Protein AF-A0ABD5FH08-F1 (afdb_monomer_lite)

Secondary structure (DSSP, 8-state):
-----PPPPP-SSB-TT--SBHHHHHHHHHHHTSS--HHHHHHHTTS-HHHHHHHHHHTS-S---TTSPPPS-EEEEEE---TT-SS--EEEEEE-

Sequence (96 aa):
KHCGKTFLAEDSVSDRRCSIARRVKQAILELLSEPLSMSLIARMKHISPTTVIRILRSLRPKTVSLNQPLPEVVCFDEFKSVKNVSGAMSFVMMDG

InterPro domains:
  IPR047951 Transposase ISL3 [PTHR33498] (1-95)

Radius of gyration: 20.19 Å; chains: 1; bounding box: 40×38×61 Å

Organism: Enterococcus avium (NCBI:txid33945)

Foldseek 3Di:
DDDPDDDDDDDPFPDVVDPHGPVLLVVLVVVVVDPDDLVRSCVVSVHDSVVSVVSVCVPDDPDDPPPDDDAPDKDKDWACPDDPDDPDIDMDMDRD

pLDDT: mean 86.42, std 11.87, range [49.34, 98.25]

Structure (mmCIF, N/CA/C/O backbone):
data_AF-A0ABD5FH08-F1
#
_entry.id   AF-A0ABD5FH08-F1
#
loop_
_atom_site.group_PDB
_atom_site.id
_atom_site.type_symbol
_atom_site.label_atom_id
_atom_site.label_alt_id
_atom_site.label_comp_id
_atom_site.label_asym_id
_atom_site.label_entity_id
_atom_site.label_seq_id
_atom_site.pdbx_PDB_ins_code
_atom_site.Cartn_x
_atom_site.Cartn_y
_atom_site.Cartn_z
_atom_site.occupancy
_atom_site.B_iso_or_equiv
_atom_site.auth_seq_id
_atom_site.auth_comp_id
_atom_site.auth_asym_id
_atom_site.auth_atom_id
_atom_site.pdbx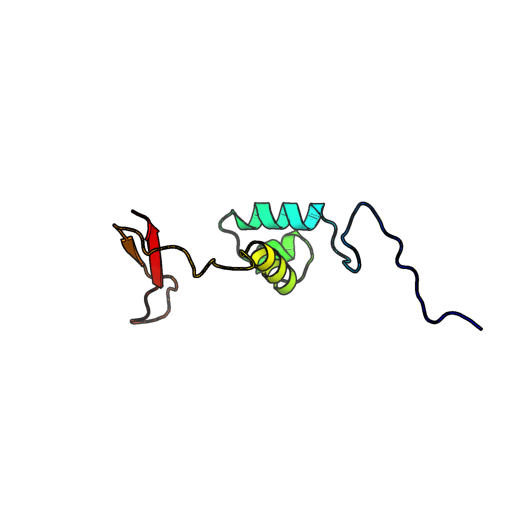_PDB_model_num
ATOM 1 N N . LYS A 1 1 ? 17.034 26.488 -37.515 1.00 50.69 1 LYS A N 1
ATOM 2 C CA . LYS A 1 1 ? 15.804 26.042 -36.811 1.00 50.69 1 LYS A CA 1
ATOM 3 C C . LYS A 1 1 ? 15.994 24.604 -36.345 1.00 50.69 1 LYS A C 1
ATOM 5 O O . LYS A 1 1 ? 16.596 23.859 -37.095 1.00 50.69 1 LYS A O 1
ATOM 10 N N . HIS A 1 2 ? 15.353 24.261 -35.218 1.00 49.34 2 HIS A N 1
ATOM 11 C CA . HIS A 1 2 ? 14.806 22.934 -34.880 1.00 49.34 2 HIS A CA 1
ATOM 12 C C . HIS A 1 2 ? 15.802 21.808 -34.543 1.00 49.34 2 HIS A C 1
ATOM 14 O O . HIS A 1 2 ? 16.748 21.594 -35.271 1.00 49.34 2 HIS A O 1
ATOM 20 N N . CYS A 1 3 ? 15.626 21.004 -33.493 1.00 60.12 3 CYS A N 1
ATOM 21 C CA . CYS A 1 3 ? 14.490 20.806 -32.594 1.00 60.12 3 CYS A CA 1
ATOM 22 C C . CYS A 1 3 ? 15.020 20.203 -31.277 1.00 60.12 3 CYS A C 1
ATOM 24 O O . CYS A 1 3 ? 15.602 19.127 -31.292 1.00 60.12 3 CYS A O 1
ATOM 26 N N . GLY A 1 4 ? 14.816 20.869 -30.136 1.00 62.94 4 GLY A N 1
ATOM 27 C CA . GLY A 1 4 ? 15.183 20.360 -28.802 1.00 62.94 4 GLY A CA 1
ATOM 28 C C . GLY A 1 4 ? 14.180 19.347 -28.237 1.00 62.94 4 GLY A C 1
ATOM 29 O O . GLY A 1 4 ? 13.894 19.374 -27.044 1.00 62.94 4 GLY A O 1
ATOM 30 N N . LYS A 1 5 ? 13.565 18.521 -29.092 1.00 66.12 5 LYS A N 1
ATOM 31 C CA . LYS A 1 5 ? 12.535 17.556 -28.689 1.00 66.12 5 LYS A CA 1
ATOM 32 C C . LYS A 1 5 ? 13.001 16.147 -29.040 1.00 66.12 5 LYS A C 1
ATOM 34 O O . LYS A 1 5 ? 13.102 15.805 -30.213 1.00 66.12 5 LYS A O 1
ATOM 39 N N . THR A 1 6 ? 13.259 15.337 -28.020 1.00 71.06 6 THR A N 1
ATOM 40 C CA . THR A 1 6 ? 13.434 13.889 -28.148 1.00 71.06 6 THR A CA 1
ATOM 41 C C . THR A 1 6 ? 12.059 13.221 -28.202 1.00 71.06 6 THR A C 1
ATOM 43 O O . THR A 1 6 ? 11.204 13.455 -27.347 1.00 71.06 6 THR A O 1
ATOM 46 N N . PHE A 1 7 ? 11.822 12.413 -29.236 1.00 68.75 7 PHE A N 1
ATOM 47 C CA . PHE A 1 7 ? 10.627 11.579 -29.346 1.00 68.75 7 PHE A CA 1
ATOM 48 C C . PHE A 1 7 ? 10.837 10.315 -28.504 1.00 68.75 7 PHE A C 1
ATOM 50 O O . PHE A 1 7 ? 11.793 9.575 -28.726 1.00 68.75 7 PHE A O 1
ATOM 57 N N . LEU A 1 8 ? 9.972 10.083 -27.516 1.00 68.44 8 LEU A N 1
ATOM 58 C CA . LEU A 1 8 ? 9.886 8.790 -26.839 1.00 68.44 8 LEU A CA 1
ATOM 59 C C . LEU A 1 8 ? 8.966 7.902 -27.674 1.00 68.44 8 LEU A C 1
ATOM 61 O O . LEU A 1 8 ? 7.814 8.272 -27.885 1.00 68.44 8 LEU A O 1
ATOM 65 N N . ALA A 1 9 ? 9.467 6.749 -28.118 1.00 66.38 9 ALA A N 1
ATOM 66 C CA . ALA A 1 9 ? 8.623 5.729 -28.724 1.00 66.38 9 ALA A CA 1
ATOM 67 C C . ALA A 1 9 ? 7.561 5.304 -27.700 1.00 66.38 9 ALA A C 1
ATOM 69 O O . ALA A 1 9 ? 7.890 4.855 -26.601 1.00 66.38 9 ALA A O 1
ATOM 70 N N . GLU A 1 10 ? 6.294 5.524 -28.036 1.00 68.94 10 GLU A N 1
ATOM 71 C CA . GLU A 1 10 ? 5.176 5.041 -27.235 1.00 68.94 10 GLU A CA 1
ATOM 72 C C . GLU A 1 10 ? 4.952 3.567 -27.586 1.00 68.94 10 GLU A C 1
ATOM 74 O O . GLU A 1 10 ? 4.751 3.226 -28.751 1.00 68.94 10 GLU A O 1
ATOM 79 N N . ASP A 1 11 ? 5.036 2.688 -26.587 1.00 75.06 11 ASP A N 1
ATOM 80 C CA . ASP A 1 11 ? 4.797 1.256 -26.742 1.00 75.06 11 ASP A CA 1
ATOM 81 C C . ASP A 1 11 ? 3.565 0.800 -25.939 1.00 75.06 11 ASP A C 1
ATOM 83 O O . ASP A 1 11 ? 3.051 1.482 -25.046 1.00 75.06 11 ASP A O 1
ATOM 87 N N . SER A 1 12 ? 3.042 -0.379 -26.278 1.00 80.50 12 SER A N 1
ATOM 88 C CA . SER A 1 12 ? 1.920 -0.995 -25.560 1.00 80.50 12 SER A CA 1
ATOM 89 C C . SER A 1 12 ? 2.359 -1.742 -24.291 1.00 80.50 12 SER A C 1
ATOM 91 O O . SER A 1 12 ? 1.523 -2.334 -23.603 1.00 80.50 12 SER A O 1
ATOM 93 N N . VAL A 1 13 ? 3.655 -1.722 -23.960 1.00 84.94 13 VAL A N 1
ATOM 94 C CA . VAL A 1 13 ? 4.268 -2.599 -22.954 1.00 84.94 13 VAL A CA 1
ATOM 95 C C . VAL A 1 13 ? 4.456 -1.872 -21.625 1.00 84.94 13 VAL A C 1
ATOM 97 O O . VAL A 1 13 ? 4.122 -2.424 -20.568 1.00 84.94 13 VAL A O 1
ATOM 100 N N . SER A 1 14 ? 4.942 -0.634 -21.645 1.00 85.94 14 SER A N 1
ATOM 101 C CA . SER A 1 14 ? 5.130 0.209 -20.464 1.00 85.94 14 SER A CA 1
ATOM 102 C C . SER A 1 14 ? 4.300 1.495 -20.564 1.00 85.94 14 SER A C 1
ATOM 104 O O . SER A 1 14 ? 3.513 1.683 -21.492 1.00 85.94 14 SER A O 1
ATOM 106 N N . ASP A 1 15 ? 4.368 2.326 -19.523 1.00 83.81 15 ASP A N 1
ATOM 107 C CA . ASP A 1 15 ? 3.767 3.663 -19.537 1.00 83.81 15 ASP A CA 1
ATOM 108 C C . ASP A 1 15 ? 4.795 4.684 -20.038 1.00 83.81 15 ASP A C 1
ATOM 110 O O . ASP A 1 15 ? 6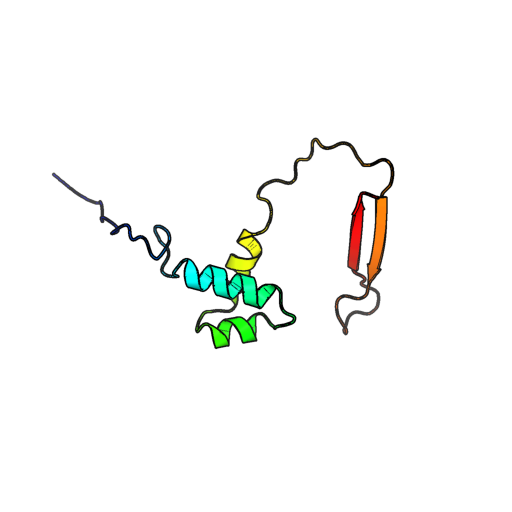.004 4.511 -19.854 1.00 83.81 15 ASP A O 1
ATOM 114 N N . ARG A 1 16 ? 4.334 5.811 -20.592 1.00 82.25 16 ARG A N 1
ATOM 115 C CA . ARG A 1 16 ? 5.236 6.870 -21.065 1.00 82.25 16 ARG A CA 1
ATOM 116 C C . ARG A 1 16 ? 6.161 7.347 -19.941 1.00 82.25 16 ARG A C 1
ATOM 118 O O . ARG A 1 16 ? 5.691 7.761 -18.881 1.00 82.25 16 ARG A O 1
ATOM 125 N N . ARG A 1 17 ? 7.475 7.375 -20.207 1.00 83.31 17 ARG A N 1
ATOM 126 C CA . ARG A 1 17 ? 8.536 7.684 -19.220 1.00 83.31 17 ARG A CA 1
ATOM 127 C C . ARG A 1 17 ? 8.633 6.648 -18.084 1.00 83.31 17 ARG A C 1
ATOM 129 O O . ARG A 1 17 ? 8.991 6.996 -16.961 1.00 83.31 17 ARG A O 1
ATOM 136 N N . CYS A 1 18 ? 8.328 5.379 -18.361 1.00 84.69 18 CYS A N 1
ATOM 137 C CA . CYS A 1 18 ? 8.496 4.268 -17.428 1.00 84.69 18 CYS A CA 1
ATOM 138 C C . CYS A 1 18 ? 9.268 3.117 -18.089 1.00 84.69 18 CYS A C 1
ATOM 140 O O . CYS A 1 18 ? 8.941 2.693 -19.192 1.00 84.69 18 CYS A O 1
ATOM 142 N N . SER A 1 19 ? 10.270 2.578 -17.394 1.00 87.25 19 SER A N 1
ATOM 143 C CA . SER A 1 19 ? 11.046 1.413 -17.848 1.00 87.25 19 SER A CA 1
ATOM 144 C C . SER A 1 19 ? 10.461 0.071 -17.393 1.00 87.25 19 SER A C 1
ATOM 146 O O . SER A 1 19 ? 10.996 -0.980 -17.726 1.00 87.25 19 SER A O 1
ATOM 148 N N . ILE A 1 20 ? 9.375 0.087 -16.613 1.00 89.75 20 ILE A N 1
ATOM 149 C CA . ILE A 1 20 ? 8.760 -1.116 -16.045 1.00 89.75 20 ILE A CA 1
ATOM 150 C C . ILE A 1 20 ? 7.467 -1.413 -16.790 1.00 89.75 20 ILE A C 1
ATOM 152 O O . ILE A 1 20 ? 6.545 -0.594 -16.801 1.00 89.75 20 ILE A O 1
ATOM 156 N N . ALA A 1 21 ? 7.395 -2.611 -17.364 1.00 92.12 21 ALA A N 1
ATOM 157 C CA . ALA A 1 21 ? 6.223 -3.082 -18.083 1.00 92.12 21 ALA A CA 1
ATOM 158 C C . ALA A 1 21 ? 4.983 -3.148 -17.177 1.00 92.12 21 ALA A C 1
ATOM 160 O O . ALA A 1 21 ? 5.062 -3.540 -16.007 1.00 92.12 21 ALA A O 1
ATOM 161 N N . ARG A 1 22 ? 3.811 -2.841 -17.740 1.00 92.62 22 ARG A N 1
ATOM 162 C CA . ARG A 1 22 ? 2.517 -2.897 -17.035 1.00 92.62 22 ARG A CA 1
ATOM 163 C C . ARG A 1 22 ? 2.247 -4.276 -16.430 1.00 92.62 22 ARG A C 1
ATOM 165 O O . ARG A 1 22 ? 1.839 -4.367 -15.277 1.00 92.62 22 ARG A O 1
ATOM 172 N N . ARG A 1 23 ? 2.588 -5.350 -17.153 1.00 93.88 23 ARG A N 1
ATOM 173 C CA . ARG A 1 23 ? 2.470 -6.738 -16.662 1.00 93.88 23 ARG A CA 1
ATOM 174 C C . ARG A 1 23 ? 3.320 -7.012 -15.418 1.00 93.88 23 ARG A C 1
ATOM 176 O O . ARG A 1 23 ? 2.883 -7.729 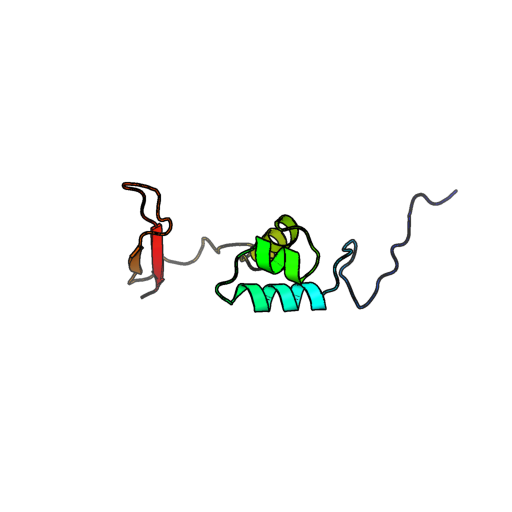-14.528 1.00 93.88 23 ARG A O 1
ATOM 183 N N . VAL A 1 24 ? 4.513 -6.418 -15.327 1.00 94.69 24 VAL A N 1
ATOM 184 C CA . VAL A 1 24 ? 5.370 -6.554 -14.139 1.00 94.69 24 VAL A CA 1
ATOM 185 C C . VAL A 1 24 ? 4.740 -5.832 -12.951 1.00 94.69 24 VAL A C 1
ATOM 187 O O . VAL A 1 24 ? 4.714 -6.391 -11.859 1.00 94.69 24 VAL A O 1
ATOM 190 N N . LYS A 1 25 ? 4.179 -4.631 -13.160 1.00 95.38 25 LYS A N 1
ATOM 191 C CA . LYS A 1 25 ? 3.436 -3.913 -12.111 1.00 95.38 25 LYS A CA 1
ATOM 192 C C . LYS A 1 25 ? 2.249 -4.738 -11.611 1.00 95.38 25 LYS A C 1
ATOM 194 O O . LYS A 1 25 ? 2.095 -4.867 -10.405 1.00 95.38 25 LYS A O 1
ATOM 199 N N . GLN A 1 26 ? 1.483 -5.345 -12.516 1.00 95.69 26 GLN A N 1
ATOM 200 C CA . GLN A 1 26 ? 0.348 -6.198 -12.160 1.00 95.69 26 GLN A CA 1
ATOM 201 C C . GLN A 1 26 ? 0.775 -7.411 -11.321 1.00 95.69 26 GLN A C 1
ATOM 203 O O . GLN A 1 26 ? 0.242 -7.625 -10.239 1.00 95.69 26 GLN A O 1
ATOM 208 N N . ALA A 1 27 ? 1.816 -8.129 -11.747 1.00 96.94 27 ALA A N 1
ATOM 209 C CA . ALA A 1 27 ? 2.341 -9.261 -10.984 1.00 96.94 27 ALA A CA 1
ATOM 210 C C . ALA A 1 27 ? 2.908 -8.850 -9.610 1.00 96.94 27 ALA A C 1
ATOM 212 O O . ALA A 1 27 ? 2.939 -9.651 -8.683 1.00 96.94 27 ALA A O 1
ATOM 213 N N . ILE A 1 28 ? 3.401 -7.615 -9.465 1.00 97.69 28 ILE A N 1
ATOM 214 C CA . ILE A 1 28 ? 3.809 -7.073 -8.161 1.00 97.69 28 ILE A CA 1
ATOM 215 C C . ILE A 1 28 ? 2.585 -6.819 -7.279 1.00 97.69 28 ILE A C 1
ATOM 217 O O . ILE A 1 28 ? 2.649 -7.113 -6.093 1.00 97.69 28 ILE A O 1
ATOM 221 N N . LEU A 1 29 ? 1.487 -6.298 -7.836 1.00 96.69 29 LEU A N 1
ATOM 222 C CA . LEU A 1 29 ? 0.241 -6.074 -7.097 1.00 96.69 29 LEU A CA 1
ATOM 223 C C . LEU A 1 29 ? -0.364 -7.388 -6.583 1.00 96.69 29 LEU A C 1
ATOM 225 O O . LEU A 1 29 ? -0.781 -7.437 -5.433 1.00 96.69 29 LEU A O 1
ATOM 229 N N . GLU A 1 30 ? -0.330 -8.451 -7.386 1.00 97.19 30 GLU A N 1
ATOM 230 C CA . GLU A 1 30 ? -0.753 -9.800 -6.971 1.00 97.19 30 GLU A CA 1
ATOM 231 C C . GLU A 1 30 ? 0.127 -10.359 -5.845 1.00 97.19 30 GLU A C 1
ATOM 233 O O . GLU A 1 30 ? -0.365 -10.918 -4.876 1.00 97.19 30 GLU A O 1
ATOM 238 N N . LEU A 1 31 ? 1.447 -10.167 -5.909 1.00 97.69 31 LEU A N 1
ATOM 239 C CA . LEU A 1 31 ? 2.327 -10.596 -4.816 1.00 97.69 31 LEU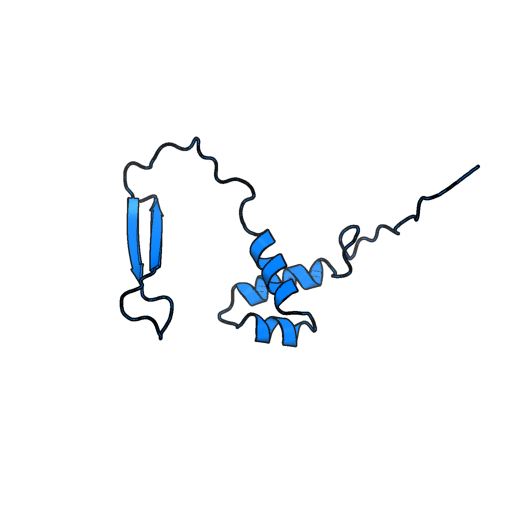 A CA 1
ATOM 240 C C . LEU A 1 31 ? 2.149 -9.761 -3.541 1.00 97.69 31 LEU A C 1
ATOM 242 O O . LEU A 1 31 ? 2.464 -10.239 -2.456 1.00 97.69 31 LEU A O 1
ATOM 246 N N . LEU A 1 32 ? 1.686 -8.515 -3.663 1.00 96.88 32 LEU A N 1
ATOM 247 C CA . LEU A 1 32 ? 1.430 -7.624 -2.532 1.00 96.88 32 LEU A CA 1
ATOM 248 C C . LEU A 1 32 ? 0.145 -7.964 -1.769 1.00 96.88 32 LEU A C 1
ATOM 250 O O . LEU A 1 32 ? 0.009 -7.501 -0.637 1.00 96.88 32 LEU A O 1
ATOM 254 N N . SER A 1 33 ? -0.780 -8.733 -2.354 1.00 95.44 33 SER A N 1
ATOM 255 C CA . SER A 1 33 ? -1.935 -9.265 -1.616 1.00 95.44 33 SER A CA 1
ATOM 256 C C . SER A 1 33 ? -1.585 -10.478 -0.753 1.00 95.44 33 SER A C 1
ATOM 258 O O . SER A 1 33 ? -2.353 -10.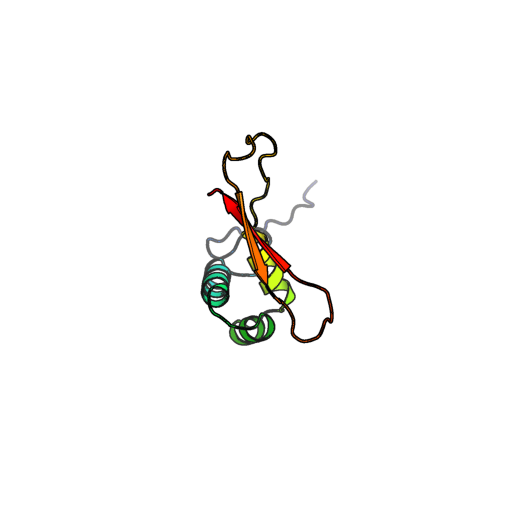829 0.136 1.00 95.44 33 SER A O 1
ATOM 260 N N . GLU A 1 34 ? -0.421 -11.089 -0.981 1.00 97.12 34 GLU A N 1
ATOM 261 C CA . GLU A 1 34 ? 0.104 -12.197 -0.185 1.00 97.12 34 GLU A CA 1
ATOM 262 C C . GLU A 1 34 ? 0.944 -11.690 1.005 1.00 97.12 34 GLU A C 1
ATOM 264 O O . GLU A 1 34 ? 1.485 -10.579 0.959 1.00 97.12 34 GLU A O 1
ATOM 269 N N . PRO A 1 35 ? 1.141 -12.497 2.068 1.00 94.69 35 PRO A N 1
ATOM 270 C CA . PRO A 1 35 ? 1.933 -12.124 3.245 1.00 94.69 35 PRO A CA 1
ATOM 271 C C . PRO A 1 35 ? 3.453 -12.176 2.977 1.00 94.69 35 PRO A C 1
ATOM 273 O O . PRO A 1 35 ? 4.225 -12.786 3.720 1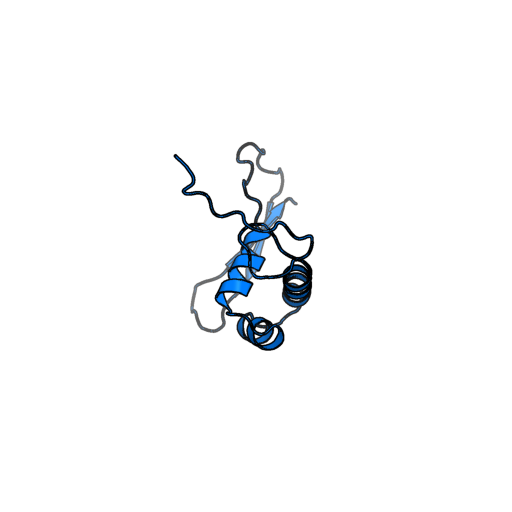.00 94.69 35 PRO A O 1
ATOM 276 N N . LEU A 1 36 ? 3.907 -11.539 1.897 1.00 96.81 36 LEU A N 1
ATOM 277 C CA . LEU A 1 36 ? 5.303 -11.486 1.473 1.00 96.81 36 LEU A CA 1
ATOM 278 C C . LEU A 1 36 ? 5.929 -10.132 1.813 1.00 96.81 36 LEU A C 1
ATOM 280 O O . LEU A 1 36 ? 5.313 -9.073 1.706 1.00 96.81 36 LEU A O 1
ATOM 284 N N . SER A 1 37 ? 7.210 -10.145 2.187 1.00 96.19 37 SER A N 1
ATOM 285 C CA . SER A 1 37 ? 7.928 -8.899 2.448 1.00 96.19 37 SER A CA 1
ATOM 286 C C . SER A 1 37 ? 8.232 -8.141 1.151 1.00 96.19 37 SER A C 1
ATOM 288 O O . SER A 1 37 ? 8.551 -8.720 0.111 1.00 96.19 37 SER A O 1
ATOM 290 N N . MET A 1 38 ? 8.232 -6.808 1.229 1.00 97.25 38 MET A N 1
ATOM 291 C CA . MET A 1 38 ? 8.579 -5.922 0.107 1.00 97.25 38 MET A CA 1
ATOM 292 C C . MET A 1 38 ? 9.952 -6.238 -0.505 1.00 97.25 38 MET A C 1
ATOM 294 O O . MET A 1 38 ? 10.131 -6.160 -1.720 1.00 97.25 38 MET A O 1
ATOM 298 N N . SER A 1 39 ? 10.930 -6.600 0.331 1.00 97.88 39 SER A N 1
ATOM 299 C CA . SER A 1 39 ? 12.276 -6.979 -0.105 1.00 97.88 39 SER A CA 1
ATOM 300 C C . SER A 1 39 ? 12.297 -8.327 -0.827 1.00 97.88 39 SER A C 1
ATOM 302 O O . SER A 1 39 ? 13.041 -8.483 -1.796 1.00 97.88 39 SER A O 1
ATOM 304 N N . LEU A 1 40 ? 11.462 -9.282 -0.408 1.00 98.25 40 LEU A N 1
ATOM 305 C CA . LEU A 1 40 ? 11.315 -10.566 -1.087 1.00 98.25 40 LEU A CA 1
ATOM 306 C C . LEU A 1 40 ? 10.695 -10.386 -2.476 1.00 98.25 40 LEU A C 1
ATOM 308 O O . LEU A 1 40 ? 11.263 -10.873 -3.453 1.00 98.25 40 LEU A O 1
ATOM 312 N N . ILE A 1 41 ? 9.605 -9.623 -2.581 1.00 98.25 41 ILE A N 1
ATOM 313 C CA . ILE A 1 41 ? 8.955 -9.310 -3.866 1.00 98.25 41 ILE A CA 1
ATOM 314 C C . ILE A 1 41 ? 9.941 -8.607 -4.807 1.00 98.25 41 ILE A C 1
ATOM 316 O O . ILE A 1 41 ? 10.063 -8.969 -5.979 1.00 98.25 41 ILE A O 1
ATOM 320 N N . ALA A 1 42 ? 10.694 -7.635 -4.284 1.00 97.94 42 ALA A N 1
ATOM 321 C CA . ALA A 1 42 ? 11.715 -6.915 -5.034 1.00 97.94 42 ALA A CA 1
ATOM 322 C C . ALA A 1 42 ? 12.776 -7.861 -5.622 1.00 97.94 42 ALA A C 1
ATOM 324 O O . ALA A 1 42 ? 13.104 -7.763 -6.806 1.00 97.94 42 ALA A O 1
ATOM 325 N N . ARG A 1 43 ? 13.246 -8.828 -4.823 1.00 97.94 43 ARG A N 1
ATOM 326 C CA . ARG A 1 43 ? 14.188 -9.864 -5.265 1.00 97.94 43 ARG A CA 1
ATOM 327 C C . ARG A 1 43 ? 13.580 -10.788 -6.324 1.00 97.94 43 ARG A C 1
ATOM 329 O O . ARG A 1 43 ? 14.242 -11.053 -7.319 1.00 97.94 43 ARG A O 1
ATOM 336 N N . MET A 1 44 ? 12.333 -11.232 -6.148 1.00 97.44 44 MET A N 1
ATOM 337 C CA . MET A 1 44 ? 11.629 -12.105 -7.106 1.00 97.44 44 MET A CA 1
ATOM 338 C C . MET A 1 44 ? 11.398 -11.442 -8.469 1.00 97.44 44 MET A C 1
ATOM 340 O O . MET A 1 44 ? 11.342 -12.125 -9.487 1.00 97.44 44 MET A O 1
ATOM 344 N N . LYS A 1 45 ? 11.218 -10.117 -8.492 1.00 96.25 45 LYS A N 1
ATOM 345 C CA . LYS A 1 45 ? 10.943 -9.345 -9.713 1.00 96.25 45 LYS A CA 1
ATOM 346 C C . LYS A 1 45 ? 12.149 -8.553 -10.222 1.00 96.25 45 LYS A C 1
ATOM 348 O O . LYS A 1 45 ? 11.991 -7.785 -11.163 1.00 96.25 45 LYS A O 1
ATOM 353 N N . HIS A 1 46 ? 13.329 -8.743 -9.627 1.00 96.12 46 HIS A N 1
ATOM 354 C CA . HIS A 1 46 ? 14.581 -8.071 -9.997 1.00 96.12 46 HIS A CA 1
ATOM 355 C C . HIS A 1 46 ? 14.467 -6.538 -10.060 1.00 96.12 46 HIS A C 1
ATOM 357 O O . HIS A 1 46 ? 14.964 -5.888 -10.979 1.00 96.12 46 HIS A O 1
ATOM 363 N N . ILE A 1 47 ? 13.802 -5.945 -9.069 1.00 95.38 47 ILE A N 1
ATOM 364 C CA . ILE A 1 47 ? 13.619 -4.493 -8.952 1.00 95.38 47 ILE A CA 1
ATOM 365 C C . ILE A 1 47 ? 14.030 -4.005 -7.567 1.00 95.38 47 ILE A C 1
ATOM 367 O O . ILE A 1 47 ? 14.238 -4.785 -6.644 1.00 95.38 47 ILE A O 1
ATOM 371 N N . SER A 1 48 ? 14.120 -2.686 -7.395 1.00 96.94 48 SER A N 1
ATOM 372 C CA . SER A 1 48 ? 14.370 -2.113 -6.073 1.00 96.94 48 SER A CA 1
ATOM 373 C C . SER A 1 48 ? 13.131 -2.229 -5.165 1.00 96.94 48 SER A C 1
ATOM 375 O O . SER A 1 48 ? 12.005 -2.043 -5.643 1.00 96.94 48 SER A O 1
ATOM 377 N N . PRO A 1 49 ? 13.302 -2.407 -3.841 1.00 97.62 49 PRO A N 1
ATOM 378 C CA . PRO A 1 49 ? 12.195 -2.320 -2.884 1.00 97.62 49 PRO A CA 1
ATOM 379 C C . PRO A 1 49 ? 11.441 -0.987 -2.965 1.00 97.62 49 PRO A C 1
ATOM 381 O O . PRO A 1 49 ? 10.224 -0.940 -2.803 1.00 97.62 49 PRO A O 1
ATOM 384 N N . THR A 1 50 ? 12.139 0.106 -3.293 1.00 97.56 50 THR A N 1
ATOM 385 C CA . THR A 1 50 ? 11.509 1.427 -3.455 1.00 97.56 50 THR A CA 1
ATOM 386 C C . THR A 1 50 ? 10.506 1.454 -4.605 1.00 97.56 50 THR A C 1
ATOM 388 O O . THR A 1 50 ? 9.479 2.126 -4.514 1.00 97.56 50 THR A O 1
ATOM 391 N N . THR A 1 51 ? 10.765 0.693 -5.668 1.00 96.75 51 THR A N 1
ATOM 392 C CA . THR A 1 51 ? 9.847 0.541 -6.795 1.00 96.75 51 THR A CA 1
ATOM 393 C C . THR A 1 51 ? 8.577 -0.183 -6.358 1.00 96.75 51 THR A C 1
ATOM 395 O O . THR A 1 51 ? 7.485 0.284 -6.676 1.00 96.75 51 THR A O 1
ATOM 398 N N . VAL A 1 52 ? 8.705 -1.268 -5.584 1.00 98.00 52 VAL A N 1
ATOM 399 C CA . VAL A 1 52 ? 7.557 -2.004 -5.025 1.00 98.00 52 VAL A CA 1
ATOM 400 C C . VAL A 1 52 ? 6.695 -1.071 -4.168 1.00 98.00 52 VAL A C 1
ATOM 402 O O . VAL A 1 52 ? 5.485 -0.995 -4.362 1.00 98.00 52 VAL A O 1
ATOM 405 N N . ILE A 1 53 ? 7.321 -0.264 -3.303 1.00 97.19 53 ILE A N 1
ATOM 406 C CA . ILE A 1 53 ? 6.619 0.722 -2.463 1.00 97.19 53 ILE A CA 1
ATOM 407 C C . ILE A 1 53 ? 5.874 1.764 -3.310 1.00 97.19 53 ILE A C 1
ATOM 409 O O . ILE A 1 53 ? 4.747 2.130 -2.978 1.00 97.19 53 ILE A O 1
ATOM 413 N N . ARG A 1 54 ? 6.473 2.265 -4.400 1.00 95.88 54 ARG A N 1
ATOM 414 C CA . ARG A 1 54 ? 5.793 3.213 -5.305 1.00 95.88 54 ARG A CA 1
ATOM 415 C C . ARG A 1 54 ? 4.575 2.580 -5.975 1.00 95.88 54 ARG A C 1
ATOM 417 O O . ARG A 1 54 ? 3.549 3.245 -6.076 1.00 95.88 54 ARG A O 1
ATOM 424 N N . ILE A 1 55 ? 4.683 1.320 -6.399 1.00 95.44 55 ILE A N 1
ATOM 425 C CA . ILE A 1 55 ? 3.566 0.571 -6.992 1.00 95.44 55 ILE A CA 1
ATOM 426 C C . ILE A 1 55 ? 2.453 0.389 -5.956 1.00 95.44 55 ILE A C 1
ATOM 428 O O . ILE A 1 55 ? 1.316 0.746 -6.248 1.00 95.44 55 ILE A O 1
ATOM 432 N N . LEU A 1 56 ? 2.772 -0.022 -4.723 1.00 95.69 56 LEU A N 1
ATOM 433 C CA . LEU A 1 56 ? 1.783 -0.101 -3.642 1.00 95.69 56 LEU A CA 1
ATOM 434 C C . LEU A 1 56 ? 1.086 1.252 -3.421 1.00 95.69 56 LEU A C 1
ATOM 436 O O . LEU A 1 56 ? -0.136 1.333 -3.354 1.00 95.69 56 LEU A O 1
ATOM 440 N N . ARG A 1 57 ? 1.857 2.342 -3.332 1.00 94.00 57 ARG A N 1
ATOM 441 C CA . ARG A 1 57 ? 1.304 3.689 -3.115 1.00 94.00 57 ARG A CA 1
ATOM 442 C C . ARG A 1 57 ? 0.416 4.167 -4.260 1.00 94.00 57 ARG A C 1
ATOM 444 O O . ARG A 1 57 ? -0.430 5.019 -4.017 1.00 94.00 57 ARG A O 1
ATOM 451 N N . SER A 1 58 ? 0.586 3.635 -5.468 1.00 91.19 58 SER A N 1
ATOM 452 C CA . SER A 1 58 ? -0.259 3.991 -6.612 1.00 91.19 58 SER A CA 1
ATOM 453 C C . SER A 1 58 ? -1.709 3.517 -6.467 1.00 91.19 58 SER A C 1
ATOM 455 O O . SER A 1 58 ? -2.585 4.104 -7.094 1.00 91.19 58 SER A O 1
ATOM 457 N N . LEU A 1 59 ? -1.967 2.527 -5.599 1.00 88.94 59 LEU A N 1
ATOM 458 C CA . LEU A 1 59 ? -3.319 2.085 -5.244 1.00 88.94 59 LEU A CA 1
ATOM 459 C C . LEU A 1 59 ? -4.041 3.052 -4.305 1.00 88.94 59 LEU A C 1
ATOM 461 O O . LEU A 1 59 ? -5.257 2.960 -4.153 1.00 88.94 59 LEU A O 1
ATOM 465 N N . ARG A 1 60 ? -3.314 3.954 -3.631 1.00 85.88 60 ARG A N 1
ATOM 466 C CA . ARG A 1 60 ? -3.956 4.880 -2.701 1.00 85.88 60 ARG A CA 1
ATOM 467 C C . ARG A 1 60 ? -4.897 5.799 -3.483 1.00 85.88 60 ARG A C 1
ATOM 469 O O . ARG A 1 60 ? -4.464 6.381 -4.484 1.00 85.88 60 ARG A O 1
ATOM 476 N N . PRO A 1 61 ? -6.147 5.977 -3.027 1.00 81.25 61 PRO A N 1
ATOM 477 C CA . PRO A 1 61 ? -7.043 6.944 -3.638 1.00 81.25 61 PRO A CA 1
ATOM 478 C C . PRO A 1 61 ? -6.385 8.327 -3.601 1.00 81.25 61 PRO A C 1
ATOM 480 O O . PRO A 1 61 ? -5.838 8.750 -2.583 1.00 81.25 61 PRO A O 1
ATOM 483 N N . LYS A 1 62 ? -6.394 9.021 -4.746 1.00 72.56 62 LYS A N 1
ATOM 484 C CA . LYS A 1 62 ? -5.717 10.321 -4.912 1.00 72.56 62 LYS A CA 1
ATOM 485 C C . LYS A 1 62 ? -6.358 11.435 -4.082 1.00 72.56 62 LYS A C 1
ATOM 487 O O . LYS A 1 62 ? -5.709 12.439 -3.816 1.00 72.56 62 LYS A O 1
ATOM 492 N N . THR A 1 63 ? -7.611 11.250 -3.683 1.00 67.38 63 THR A N 1
ATOM 493 C CA . THR A 1 63 ? -8.403 12.197 -2.902 1.00 67.38 63 THR A CA 1
ATOM 494 C C . THR A 1 63 ? -9.334 11.408 -1.991 1.00 67.38 63 THR A C 1
ATOM 496 O O . THR A 1 63 ? -10.160 10.639 -2.482 1.00 67.38 63 THR A O 1
ATOM 499 N N . VAL A 1 64 ? -9.219 11.601 -0.678 1.00 67.12 64 VAL A N 1
ATOM 500 C CA . VAL A 1 64 ? -10.312 11.279 0.247 1.00 67.12 64 VAL A CA 1
ATOM 501 C C . VAL A 1 64 ? -11.307 12.425 0.105 1.00 67.12 64 VAL A C 1
ATOM 503 O O . VAL A 1 64 ? -10.926 13.583 0.277 1.00 67.12 64 VAL A O 1
ATOM 506 N N . SER A 1 65 ? -12.542 12.139 -0.306 1.00 65.88 65 SER A N 1
ATOM 507 C CA . SER A 1 65 ? -13.577 13.171 -0.382 1.00 65.88 65 SER A CA 1
ATOM 508 C C . SER A 1 65 ? -13.903 13.624 1.040 1.00 65.88 65 SER A C 1
ATOM 510 O O . SER A 1 65 ? -14.552 12.901 1.784 1.00 65.88 65 SER A O 1
ATOM 512 N N . LEU A 1 66 ? -13.443 14.817 1.423 1.00 66.50 66 LEU A N 1
ATOM 513 C CA . LEU A 1 66 ? -13.705 15.409 2.744 1.00 66.50 66 LEU A CA 1
ATOM 514 C C . LEU A 1 66 ? -15.166 15.858 2.924 1.00 66.50 66 LEU A C 1
ATOM 516 O O . LEU A 1 66 ? -15.535 16.324 3.994 1.00 66.50 66 LEU A O 1
ATOM 520 N N . ASN A 1 67 ? -15.991 15.722 1.882 1.00 73.81 67 ASN A N 1
ATOM 521 C CA . ASN A 1 67 ? -17.383 16.168 1.870 1.00 73.81 67 ASN A CA 1
ATOM 522 C C . ASN A 1 67 ? -18.375 15.037 2.184 1.00 73.81 67 ASN A C 1
ATOM 524 O O . ASN A 1 67 ? -19.574 15.205 1.968 1.00 73.81 67 ASN A O 1
ATOM 528 N N . GLN A 1 68 ? -17.898 13.870 2.624 1.00 76.75 68 GLN A N 1
ATOM 529 C CA . GLN A 1 68 ? -18.780 12.787 3.050 1.00 76.75 68 GLN A CA 1
ATOM 530 C C . GLN A 1 68 ? -19.220 13.031 4.502 1.00 76.75 68 GLN A C 1
ATOM 532 O O . GLN A 1 68 ? -18.368 13.358 5.332 1.00 76.75 68 GLN A O 1
ATOM 537 N N . PRO A 1 69 ? -20.524 12.921 4.818 1.00 83.94 69 PRO A N 1
ATOM 538 C CA . PRO A 1 69 ? -20.984 13.004 6.198 1.00 83.94 69 PRO A CA 1
ATOM 539 C C . PRO A 1 69 ? -20.358 11.877 7.025 1.00 83.94 69 PRO A C 1
ATOM 541 O O . PRO A 1 69 ? -20.049 10.809 6.495 1.00 83.94 69 PRO A O 1
ATOM 544 N N . LEU A 1 70 ? -20.170 12.123 8.323 1.00 85.44 70 LEU A N 1
ATOM 545 C CA . LEU A 1 70 ? -19.760 11.068 9.243 1.00 85.44 70 LEU A CA 1
ATOM 546 C C . LEU A 1 70 ? -20.861 9.994 9.270 1.00 85.44 70 LEU A C 1
ATOM 548 O O . LEU A 1 70 ? -22.033 10.370 9.377 1.00 85.44 70 LEU A O 1
ATOM 552 N N . PRO A 1 71 ? -20.521 8.700 9.176 1.00 88.44 71 PRO A N 1
ATOM 553 C CA . PRO A 1 71 ? -21.523 7.656 9.297 1.00 88.44 71 PRO A CA 1
ATOM 554 C C . PRO A 1 71 ? -22.203 7.652 10.668 1.00 88.44 71 PRO A C 1
ATOM 556 O O . PRO A 1 71 ? -21.640 8.135 11.651 1.00 88.44 71 PRO A O 1
ATOM 559 N N . GLU A 1 72 ? -23.417 7.101 10.735 1.00 93.50 72 GLU A N 1
ATOM 560 C CA . GLU A 1 72 ? -24.193 7.017 11.982 1.00 93.50 72 GLU A CA 1
ATOM 561 C C . GLU A 1 72 ? -23.509 6.115 13.018 1.00 93.50 72 GLU A C 1
ATOM 563 O O . GLU A 1 72 ? -23.531 6.401 14.217 1.00 93.50 72 GLU A O 1
ATOM 568 N N . VAL A 1 73 ? -22.851 5.056 12.544 1.00 94.06 73 VAL A N 1
ATOM 569 C CA . VAL A 1 73 ? -22.112 4.100 13.364 1.00 94.06 73 VAL A CA 1
ATOM 570 C C . VAL A 1 73 ? -20.695 3.977 12.824 1.00 94.06 73 VAL A C 1
ATOM 572 O O . VAL A 1 73 ? -20.474 3.848 11.626 1.00 94.06 73 VAL A O 1
ATOM 575 N N . VAL A 1 74 ? -19.718 4.010 13.726 1.00 92.75 74 VAL A N 1
ATOM 576 C CA . VAL A 1 74 ? -18.308 3.804 13.396 1.00 92.75 74 VAL A CA 1
ATOM 577 C C . VAL A 1 74 ? -17.766 2.681 14.261 1.00 92.75 74 VAL A C 1
ATOM 579 O O . VAL A 1 74 ? -17.889 2.715 15.488 1.00 92.75 74 VAL A O 1
ATOM 582 N N . CYS A 1 75 ? -17.119 1.711 13.627 1.00 94.00 75 CYS A N 1
ATOM 583 C CA . CYS A 1 75 ? -16.452 0.613 14.312 1.00 94.00 75 CYS A CA 1
ATOM 584 C C . CYS A 1 75 ? -14.945 0.875 14.393 1.00 94.00 75 CYS A C 1
ATOM 586 O O . CYS A 1 75 ? -14.312 1.192 13.385 1.00 94.00 75 CYS A O 1
ATOM 588 N N . PHE A 1 76 ? -14.370 0.703 15.586 1.00 94.75 76 PHE A N 1
ATOM 589 C CA . PHE A 1 76 ? -12.930 0.784 15.837 1.00 94.75 76 PHE A CA 1
ATOM 590 C C . PHE A 1 76 ? -12.414 -0.552 16.373 1.00 94.75 76 PHE A C 1
ATOM 592 O O . PHE A 1 76 ? -13.035 -1.134 17.261 1.00 94.75 76 PHE A O 1
ATOM 599 N N . ASP A 1 77 ? -11.262 -0.995 15.872 1.00 94.88 77 ASP A N 1
ATOM 600 C CA . ASP A 1 77 ? -10.524 -2.145 16.403 1.00 94.88 77 ASP A CA 1
ATOM 601 C C . ASP A 1 77 ? -9.049 -1.778 16.623 1.00 94.88 77 ASP A C 1
ATOM 603 O O . ASP A 1 77 ? -8.429 -1.143 15.764 1.00 94.88 77 ASP A O 1
ATOM 607 N N . GLU A 1 78 ? -8.489 -2.158 17.772 1.00 93.31 78 GLU A N 1
ATOM 608 C CA . GLU A 1 78 ? -7.130 -1.818 18.203 1.00 93.31 78 GLU A CA 1
ATOM 609 C C . GLU A 1 78 ? -6.224 -3.056 18.192 1.00 93.31 78 GLU A C 1
ATOM 611 O O . GLU A 1 78 ? -6.521 -4.090 18.786 1.00 93.31 78 GLU A O 1
ATOM 616 N N . PHE A 1 79 ? -5.062 -2.943 17.545 1.00 90.62 79 PHE A N 1
ATOM 617 C CA . PHE A 1 79 ? -4.134 -4.054 17.360 1.00 90.62 79 PHE A CA 1
ATOM 618 C C . PHE A 1 79 ? -2.664 -3.626 17.447 1.00 90.62 79 PHE A C 1
ATOM 620 O O . PHE A 1 79 ? -2.279 -2.477 17.212 1.00 90.62 79 PHE A O 1
ATOM 627 N N . LYS A 1 80 ? -1.791 -4.589 17.757 1.00 90.25 80 LYS A N 1
ATOM 628 C CA . LYS A 1 80 ? -0.341 -4.370 17.828 1.00 90.25 80 LYS A CA 1
ATOM 629 C C . LYS A 1 80 ? 0.315 -4.661 16.475 1.00 90.25 80 LYS A C 1
ATOM 631 O O . LYS A 1 80 ? 0.497 -5.819 16.108 1.00 90.25 80 LYS A O 1
ATOM 636 N N . SER A 1 81 ? 0.703 -3.618 15.739 1.00 86.12 81 SER A N 1
ATOM 637 C CA . SER A 1 81 ? 1.248 -3.744 14.373 1.00 86.12 81 SER A CA 1
ATOM 638 C C . SER A 1 81 ? 2.725 -4.151 14.302 1.00 86.12 81 SER A C 1
ATOM 640 O O . SER A 1 81 ? 3.163 -4.730 13.308 1.00 86.12 81 SER A O 1
ATOM 642 N N . VAL A 1 82 ? 3.511 -3.879 15.349 1.00 84.88 82 VAL A N 1
ATOM 643 C CA . VAL A 1 82 ? 4.943 -4.209 15.415 1.00 84.88 82 VAL A CA 1
ATOM 644 C C . VAL A 1 82 ? 5.307 -4.845 16.752 1.00 84.88 82 VAL A C 1
ATOM 646 O O . VAL A 1 82 ? 4.808 -4.467 17.810 1.00 84.88 82 VAL A O 1
ATOM 649 N N . LYS A 1 83 ? 6.226 -5.817 16.722 1.00 76.62 83 LYS A N 1
ATOM 650 C CA . LYS A 1 83 ? 6.633 -6.567 17.924 1.00 76.62 83 LYS A CA 1
ATOM 651 C C . LYS A 1 83 ? 7.347 -5.693 18.968 1.00 76.62 83 LYS A C 1
ATOM 653 O O . LYS A 1 83 ? 7.197 -5.940 20.160 1.00 76.62 83 LYS A O 1
ATOM 658 N N . ASN A 1 84 ? 8.064 -4.656 18.526 1.00 69.00 84 ASN A N 1
ATOM 659 C CA . ASN A 1 84 ? 9.121 -4.004 19.310 1.00 69.00 84 ASN A CA 1
ATOM 660 C C . ASN A 1 84 ? 8.779 -2.600 19.834 1.00 69.00 84 ASN A C 1
ATOM 662 O O . ASN A 1 84 ? 9.688 -1.802 20.047 1.00 69.00 84 ASN A O 1
ATOM 666 N N . VAL A 1 85 ? 7.503 -2.272 20.049 1.00 71.12 85 VAL A N 1
ATOM 667 C CA . VAL A 1 85 ? 7.132 -1.008 20.707 1.00 71.12 85 VAL A CA 1
ATOM 668 C C . VAL A 1 85 ? 6.245 -1.307 21.913 1.00 71.12 85 VAL A C 1
ATOM 670 O O . VAL A 1 85 ? 5.245 -2.020 21.803 1.00 71.12 85 VAL A O 1
ATOM 673 N N . SER A 1 86 ? 6.660 -0.815 23.082 1.00 74.06 86 SER A N 1
ATOM 674 C CA . SER A 1 86 ? 5.856 -0.846 24.304 1.00 74.06 86 SER A CA 1
ATOM 675 C C . SER A 1 86 ? 4.957 0.389 24.307 1.00 74.06 86 SER A C 1
ATOM 677 O O . SER A 1 86 ? 5.466 1.506 24.285 1.00 74.06 86 SER A O 1
ATOM 679 N N . GLY A 1 87 ? 3.638 0.192 24.267 1.00 73.38 87 GLY A N 1
ATOM 680 C CA . GLY A 1 87 ? 2.643 1.265 24.395 1.00 73.38 87 GLY A CA 1
ATOM 681 C C . GLY A 1 87 ? 2.177 1.950 23.103 1.00 73.38 87 GLY A C 1
ATOM 682 O O . GLY A 1 87 ? 1.255 2.751 23.175 1.00 73.38 87 GLY A O 1
ATOM 683 N N . ALA A 1 88 ? 2.747 1.641 21.929 1.00 81.06 88 ALA A N 1
ATOM 684 C CA . ALA A 1 88 ? 2.220 2.136 20.651 1.00 81.06 88 ALA A CA 1
ATOM 685 C C . ALA A 1 88 ? 1.345 1.073 19.976 1.00 81.06 88 ALA A C 1
ATOM 687 O O . ALA A 1 88 ? 1.833 -0.003 19.618 1.00 81.06 88 ALA A O 1
ATOM 688 N N . MET A 1 89 ? 0.070 1.400 19.785 1.00 88.12 89 MET A N 1
ATOM 689 C CA . MET A 1 89 ? -0.929 0.552 19.139 1.00 88.12 89 MET A CA 1
ATOM 690 C C . MET A 1 89 ? -1.380 1.178 17.819 1.00 88.12 89 MET A C 1
ATOM 692 O O . MET A 1 89 ? -1.219 2.376 17.577 1.00 88.12 89 MET A O 1
ATOM 696 N N . SER A 1 90 ? -1.881 0.348 16.917 1.00 90.56 90 SER A N 1
ATOM 697 C CA . SER A 1 90 ? -2.503 0.773 15.665 1.00 90.56 90 SER A CA 1
ATOM 698 C C . SER A 1 90 ? -3.993 0.475 15.740 1.00 90.56 90 SER A C 1
ATOM 700 O O . SER A 1 90 ? -4.394 -0.433 16.459 1.00 90.56 90 SER A O 1
ATOM 702 N N . PHE A 1 91 ? -4.810 1.219 15.002 1.00 92.00 91 PHE A N 1
ATOM 703 C CA . PHE A 1 91 ? -6.241 0.945 14.926 1.00 92.00 91 PHE A CA 1
ATOM 704 C C . PHE A 1 91 ? -6.714 0.867 13.478 1.00 92.00 91 PHE A C 1
ATOM 706 O O . PHE A 1 91 ? -6.114 1.469 12.580 1.00 92.00 91 PHE A O 1
ATOM 713 N N . VAL A 1 92 ? -7.783 0.107 13.263 1.00 92.00 92 VAL A N 1
ATOM 714 C CA . VAL A 1 92 ? -8.570 0.098 12.028 1.00 92.00 92 VAL A CA 1
ATOM 715 C C . VAL A 1 92 ? -9.931 0.711 12.344 1.00 92.00 92 VAL A C 1
ATOM 717 O O . VAL A 1 92 ? -10.490 0.467 13.410 1.00 92.00 92 VAL A O 1
ATOM 720 N N . MET A 1 93 ? -10.441 1.532 11.428 1.00 91.81 93 MET A N 1
ATOM 721 C CA . MET A 1 93 ? -11.771 2.133 11.505 1.00 91.81 93 MET A CA 1
ATOM 722 C C . MET A 1 93 ? -12.557 1.751 10.255 1.00 91.81 93 MET A C 1
ATOM 724 O O . MET A 1 93 ? -12.000 1.786 9.153 1.00 91.81 93 MET A O 1
ATOM 728 N N . MET A 1 94 ? -13.835 1.423 10.424 1.00 90.12 94 MET A N 1
ATOM 729 C CA . MET A 1 94 ? -14.776 1.208 9.325 1.00 90.12 94 MET A CA 1
ATOM 730 C C . MET A 1 94 ? -16.124 1.869 9.622 1.00 90.12 94 MET A C 1
ATOM 732 O O . MET A 1 94 ? -16.448 2.153 10.776 1.00 90.12 94 MET A O 1
ATOM 736 N N . ASP A 1 95 ? -16.871 2.127 8.553 1.00 88.69 95 ASP A N 1
ATOM 737 C CA . ASP A 1 95 ? -18.303 2.416 8.618 1.00 88.69 95 ASP A CA 1
ATOM 738 C C . ASP A 1 95 ? -19.055 1.142 9.050 1.00 88.69 95 ASP A C 1
ATOM 740 O O . ASP A 1 95 ? -18.651 0.043 8.645 1.00 88.69 95 ASP A O 1
ATOM 744 N N . GLY A 1 96 ? -20.045 1.299 9.931 1.00 77.56 96 GLY A N 1
ATOM 745 C CA . GLY A 1 96 ? -20.766 0.214 10.609 1.00 77.56 96 GLY A CA 1
ATOM 746 C C . GLY A 1 96 ? -21.965 -0.342 9.852 1.00 77.56 96 GLY A C 1
ATOM 747 O O . GLY A 1 96 ? -22.499 0.341 8.954 1.00 77.56 96 GLY A O 1
#